Protein AF-A0A2M9A9H9-F1 (afdb_monomer_lite)

Sequence (81 aa):
MNTGTPESATIMGMECLGRKKAAEELGLSVSTLDVMIRKSRAGRMKVPLRFFQLRRSAPVWFPRPWLEKWVEDVADNGGAY

Secondary structure (DSSP, 8-state):
------SEEEETTEEEEEHHHHHHHTT--HHHHHHHHHHHHTT--SSPPP-B-SSTTSPPEEEHHHHHHHHHHHHHTTS--

pLDDT: mean 86.77, std 12.94, range [34.75, 95.25]

Organism: NCBI:txid1896222

Structure (mmCIF, N/CA/C/O backbone):
data_AF-A0A2M9A9H9-F1
#
_entry.id   AF-A0A2M9A9H9-F1
#
loop_
_atom_site.group_PDB
_atom_site.id
_atom_site.type_symbol
_atom_site.label_atom_id
_atom_site.label_alt_id
_atom_site.label_comp_id
_atom_site.label_asym_id
_atom_site.label_entity_id
_atom_site.label_seq_id
_atom_site.pdbx_PDB_ins_code
_atom_site.Cartn_x
_atom_site.Cartn_y
_atom_site.Cartn_z
_atom_site.occupancy
_atom_site.B_iso_or_equiv
_atom_site.auth_seq_id
_atom_site.auth_comp_id
_atom_site.auth_asym_id
_atom_site.auth_atom_id
_atom_site.pdbx_PDB_model_num
ATOM 1 N N . MET A 1 1 ? -4.490 9.670 25.010 1.00 34.75 1 MET A N 1
ATOM 2 C CA . MET A 1 1 ? -5.369 8.536 24.651 1.00 34.75 1 MET A CA 1
ATOM 3 C C . MET A 1 1 ? -4.940 8.048 23.275 1.00 34.75 1 MET A C 1
ATOM 5 O O . MET A 1 1 ? -5.083 8.800 22.322 1.00 34.75 1 MET A O 1
ATOM 9 N N . ASN A 1 2 ? -4.328 6.863 23.178 1.00 39.78 2 ASN A N 1
ATOM 10 C CA . ASN A 1 2 ? -3.927 6.278 21.895 1.00 39.78 2 ASN A CA 1
ATOM 11 C C . ASN A 1 2 ? -5.178 5.760 21.179 1.00 39.78 2 ASN A C 1
ATOM 13 O O . ASN A 1 2 ? -5.645 4.661 21.463 1.00 39.78 2 ASN A O 1
ATOM 17 N N . THR A 1 3 ? -5.726 6.531 20.243 1.00 45.06 3 THR A N 1
ATOM 18 C CA . THR A 1 3 ? -6.676 6.026 19.243 1.00 45.06 3 THR A CA 1
ATOM 19 C C . THR A 1 3 ? -5.894 5.252 18.181 1.00 45.06 3 THR A C 1
ATOM 21 O O . THR A 1 3 ? -5.779 5.662 17.026 1.00 45.06 3 THR A O 1
A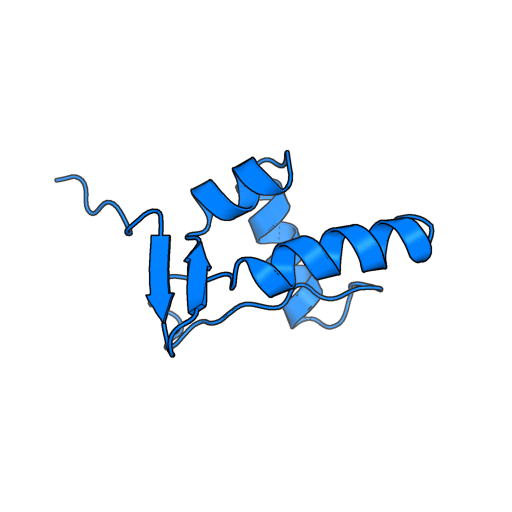TOM 24 N N . GLY A 1 4 ? -5.273 4.145 18.598 1.00 52.94 4 GLY A N 1
ATOM 25 C CA . GLY A 1 4 ? -4.561 3.247 17.700 1.00 52.94 4 GLY A CA 1
ATOM 26 C C . GLY A 1 4 ? -5.551 2.711 16.677 1.00 52.94 4 GLY A C 1
ATOM 27 O O . GLY A 1 4 ? -6.436 1.931 17.015 1.00 52.94 4 GLY A O 1
ATOM 28 N N . THR A 1 5 ? -5.445 3.173 15.432 1.00 62.34 5 THR A N 1
ATOM 29 C CA . THR A 1 5 ? -6.141 2.513 14.328 1.00 62.34 5 THR A CA 1
ATOM 30 C C . THR A 1 5 ? -5.673 1.057 14.322 1.00 62.34 5 THR A C 1
ATOM 32 O O . THR A 1 5 ? -4.458 0.853 14.395 1.00 62.34 5 THR A O 1
ATOM 35 N N . PRO A 1 6 ? -6.580 0.067 14.277 1.00 75.75 6 PRO A N 1
ATOM 36 C CA . PRO A 1 6 ? -6.174 -1.330 14.318 1.00 75.75 6 PRO A CA 1
ATOM 37 C C . PRO A 1 6 ? -5.149 -1.624 13.212 1.00 75.75 6 PRO A C 1
ATOM 39 O O . PRO A 1 6 ? -5.276 -1.128 12.091 1.00 75.75 6 PRO A O 1
ATOM 42 N N . GLU A 1 7 ? -4.096 -2.375 13.547 1.00 85.94 7 GLU A N 1
ATOM 43 C CA . GLU A 1 7 ? -2.998 -2.674 12.614 1.00 85.94 7 GLU A CA 1
ATOM 44 C C . GLU A 1 7 ? -3.432 -3.654 11.513 1.00 85.94 7 GLU A C 1
ATOM 46 O O . GLU A 1 7 ? -2.894 -3.609 10.406 1.00 85.94 7 GLU A O 1
ATOM 51 N N . SER A 1 8 ? -4.457 -4.466 11.779 1.00 89.31 8 SER A N 1
ATOM 52 C CA . SER A 1 8 ? -5.150 -5.306 10.806 1.00 89.31 8 SER A CA 1
ATOM 53 C C . SER A 1 8 ? -6.632 -5.470 11.169 1.00 89.31 8 SER A C 1
ATOM 55 O O . SER A 1 8 ? -7.056 -5.182 12.291 1.00 89.31 8 SER A O 1
ATOM 57 N N . ALA A 1 9 ? -7.438 -5.891 10.199 1.00 90.31 9 ALA A N 1
ATOM 58 C CA . ALA A 1 9 ? -8.847 -6.224 10.359 1.00 90.31 9 ALA A CA 1
ATOM 59 C C . ALA A 1 9 ? -9.266 -7.261 9.309 1.00 90.31 9 ALA A C 1
ATOM 61 O O . ALA A 1 9 ? -8.753 -7.255 8.193 1.00 90.31 9 ALA A O 1
ATOM 62 N N . THR A 1 10 ? -10.250 -8.100 9.624 1.00 91.12 10 THR A N 1
ATOM 63 C CA . THR A 1 10 ? -10.882 -8.973 8.624 1.00 91.12 10 THR A CA 1
ATOM 64 C C . THR A 1 10 ? -12.064 -8.243 7.996 1.00 91.12 10 THR A C 1
ATOM 66 O O . THR A 1 10 ? -13.044 -7.941 8.676 1.00 91.12 10 THR A O 1
ATOM 69 N N . ILE A 1 11 ? -11.990 -7.957 6.696 1.00 86.12 11 ILE A N 1
ATOM 70 C CA . ILE A 1 11 ? -13.034 -7.246 5.943 1.00 86.12 11 ILE A CA 1
ATOM 71 C C . ILE A 1 11 ? -13.457 -8.133 4.775 1.00 86.12 11 ILE A C 1
ATOM 73 O O . ILE A 1 11 ? -12.621 -8.546 3.978 1.00 86.12 11 ILE A O 1
ATOM 77 N N . MET A 1 12 ? -14.754 -8.448 4.679 1.00 85.19 12 MET A N 1
ATOM 78 C CA . MET A 1 12 ? -15.306 -9.334 3.636 1.00 85.19 12 MET A CA 1
ATOM 79 C C . MET A 1 12 ? -14.575 -10.690 3.535 1.00 85.19 12 MET A C 1
ATOM 81 O O . MET A 1 12 ? -14.365 -11.210 2.444 1.00 85.19 12 MET A O 1
ATOM 85 N N . GLY A 1 13 ? -14.153 -11.248 4.675 1.00 89.50 13 GLY A N 1
ATOM 86 C CA . GLY A 1 13 ? -13.429 -12.524 4.731 1.00 89.50 13 G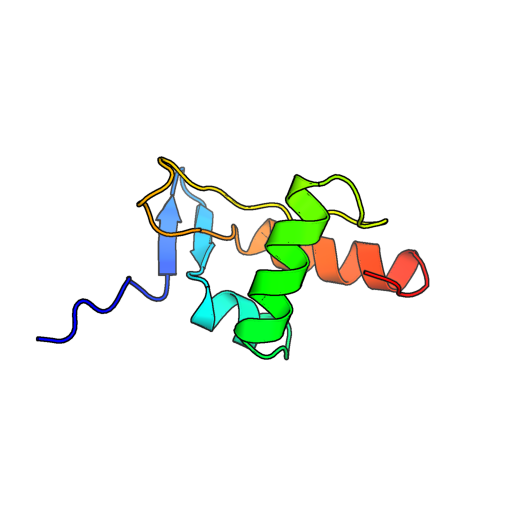LY A CA 1
ATOM 87 C C . GLY A 1 13 ? -11.944 -12.452 4.356 1.00 89.50 13 GLY A C 1
ATOM 88 O O . GLY A 1 13 ? -11.283 -13.483 4.353 1.00 89.50 13 GLY A O 1
ATOM 89 N N . MET A 1 14 ? -11.403 -11.264 4.070 1.00 90.81 14 MET A N 1
ATOM 90 C CA . MET A 1 14 ? -9.988 -11.065 3.744 1.00 90.81 14 MET A CA 1
ATOM 91 C C . MET A 1 14 ? -9.253 -10.351 4.876 1.00 90.81 14 MET A C 1
ATOM 93 O O . MET A 1 14 ? -9.767 -9.383 5.445 1.00 90.81 14 MET A O 1
ATOM 97 N N . GLU A 1 15 ? -8.021 -10.784 5.153 1.00 93.69 15 GLU A N 1
ATOM 98 C CA . GLU A 1 15 ? -7.108 -10.034 6.015 1.00 93.69 15 GLU A CA 1
ATOM 99 C C . GLU A 1 15 ? -6.748 -8.709 5.335 1.00 93.69 15 GLU A C 1
ATOM 101 O O . GLU A 1 15 ? -6.226 -8.668 4.217 1.00 93.69 15 GLU A O 1
ATOM 106 N N . CYS A 1 16 ? -7.058 -7.612 6.015 1.00 94.31 16 CYS A N 1
ATOM 107 C CA . CYS A 1 16 ? -6.752 -6.263 5.585 1.00 94.31 16 CYS A CA 1
ATOM 108 C C . CYS A 1 16 ? -5.801 -5.610 6.580 1.00 94.31 16 CYS A C 1
ATOM 110 O O . CYS A 1 16 ? -6.021 -5.639 7.787 1.00 94.31 16 CYS A O 1
ATOM 112 N N . LEU A 1 17 ? -4.764 -4.970 6.063 1.00 94.62 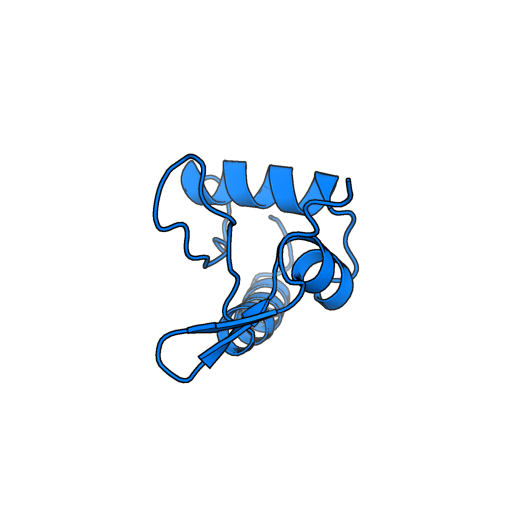17 LEU A N 1
ATOM 113 C CA . LEU A 1 17 ? -3.731 -4.312 6.839 1.00 94.62 17 LEU A CA 1
ATOM 114 C C . LEU A 1 17 ? -4.008 -2.816 6.927 1.00 94.62 17 LEU A C 1
ATOM 116 O O . LEU A 1 17 ? -4.433 -2.181 5.958 1.00 94.62 17 LEU A O 1
ATOM 120 N N . GLY A 1 18 ? -3.762 -2.242 8.097 1.00 93.56 18 GLY A N 1
ATOM 121 C CA . GLY A 1 18 ? -3.721 -0.800 8.277 1.00 93.56 18 GLY A CA 1
ATOM 122 C C . GLY A 1 18 ? -2.466 -0.203 7.634 1.00 93.56 18 GLY A C 1
ATOM 123 O O . GLY A 1 18 ? -1.510 -0.905 7.308 1.00 93.56 18 GLY A O 1
ATOM 124 N N . ARG A 1 19 ? -2.439 1.126 7.489 1.00 93.06 19 ARG A N 1
ATOM 125 C CA . ARG A 1 19 ? -1.338 1.862 6.832 1.00 93.06 19 ARG A CA 1
ATOM 126 C C . ARG A 1 19 ? 0.062 1.484 7.323 1.00 93.06 19 ARG A C 1
ATOM 128 O O . ARG A 1 19 ? 0.943 1.260 6.506 1.00 93.06 19 ARG A O 1
ATOM 135 N N . LYS A 1 20 ? 0.268 1.422 8.642 1.00 93.12 20 LYS A N 1
ATOM 136 C CA . LYS A 1 20 ? 1.581 1.109 9.223 1.00 93.12 20 LYS A CA 1
ATOM 137 C C . LYS A 1 20 ? 2.033 -0.304 8.847 1.00 93.12 20 LYS A C 1
ATOM 139 O O . LYS A 1 20 ? 3.129 -0.463 8.326 1.00 93.12 20 LYS A O 1
ATOM 144 N N . LYS A 1 21 ? 1.159 -1.299 9.026 1.00 95.00 21 LYS A N 1
ATOM 145 C CA . LYS A 1 21 ? 1.472 -2.698 8.721 1.00 95.00 21 LYS A CA 1
ATOM 146 C C . LYS A 1 21 ? 1.676 -2.937 7.224 1.00 95.00 21 LYS A C 1
ATOM 148 O O . LYS A 1 21 ? 2.616 -3.616 6.845 1.00 95.00 21 LYS A O 1
ATOM 153 N N . ALA A 1 22 ? 0.866 -2.306 6.374 1.00 95.06 22 ALA A N 1
ATOM 154 C CA . ALA A 1 22 ? 1.058 -2.352 4.926 1.00 95.06 22 ALA A CA 1
ATOM 155 C C . ALA A 1 22 ? 2.408 -1.748 4.494 1.00 95.06 22 ALA A C 1
ATOM 157 O O . ALA A 1 22 ? 3.063 -2.288 3.612 1.00 95.06 22 ALA A O 1
ATOM 158 N N . ALA A 1 23 ? 2.841 -0.646 5.117 1.00 94.38 23 ALA A N 1
ATOM 159 C CA . ALA A 1 23 ? 4.147 -0.058 4.831 1.00 94.38 23 ALA A CA 1
ATOM 160 C C . ALA A 1 23 ? 5.294 -0.995 5.250 1.00 94.38 23 ALA A C 1
ATOM 162 O O . ALA A 1 23 ? 6.235 -1.168 4.482 1.00 94.38 23 ALA A O 1
ATOM 163 N N . GLU A 1 24 ? 5.182 -1.637 6.420 1.00 94.06 24 GLU A N 1
ATOM 164 C CA . GLU A 1 24 ? 6.144 -2.643 6.894 1.00 94.06 24 GLU A CA 1
ATOM 165 C C . GLU A 1 24 ? 6.259 -3.837 5.936 1.00 94.06 24 GLU A C 1
ATOM 167 O O . GLU A 1 24 ? 7.372 -4.199 5.568 1.00 94.06 24 GLU A O 1
ATOM 172 N N . GLU A 1 25 ? 5.135 -4.412 5.493 1.00 92.75 25 GLU A N 1
ATOM 173 C CA . GLU A 1 25 ? 5.120 -5.548 4.550 1.00 92.75 25 GLU A CA 1
ATOM 174 C C . GLU A 1 25 ? 5.772 -5.195 3.206 1.00 92.75 25 GLU A C 1
ATOM 176 O O . GLU A 1 25 ? 6.433 -6.027 2.593 1.00 92.75 25 GLU A O 1
ATOM 181 N N . LEU A 1 26 ? 5.635 -3.943 2.758 1.00 91.00 26 LEU A N 1
ATOM 182 C CA . LEU A 1 26 ? 6.272 -3.460 1.531 1.00 91.00 26 LEU A CA 1
ATOM 183 C C . LEU A 1 26 ? 7.733 -3.017 1.732 1.00 91.00 26 LEU A C 1
ATOM 185 O O . LEU A 1 26 ? 8.384 -2.625 0.765 1.00 91.00 26 LEU A O 1
ATOM 189 N N . GLY A 1 27 ? 8.250 -3.015 2.966 1.00 92.81 27 GLY A N 1
ATOM 190 C CA . GLY A 1 27 ? 9.580 -2.484 3.276 1.00 92.81 27 GLY A CA 1
ATOM 191 C C . GLY A 1 27 ? 9.707 -0.971 3.048 1.00 92.81 27 GLY A C 1
ATOM 192 O O . GLY A 1 27 ? 10.779 -0.478 2.700 1.00 92.81 27 GLY A O 1
ATOM 193 N N . LEU A 1 28 ? 8.615 -0.217 3.210 1.00 92.69 28 LEU A N 1
ATOM 194 C CA . LEU A 1 28 ? 8.534 1.221 2.944 1.00 92.69 28 LEU A CA 1
ATOM 195 C C . LEU A 1 28 ? 8.287 2.031 4.221 1.00 92.69 28 LEU A C 1
ATOM 197 O O . LEU A 1 28 ? 7.733 1.554 5.209 1.00 92.69 28 LEU A O 1
ATOM 201 N N . SER A 1 29 ? 8.613 3.325 4.172 1.00 95.25 29 SER A N 1
ATOM 202 C CA . SER A 1 29 ? 8.123 4.263 5.184 1.00 95.25 29 SER A CA 1
ATOM 203 C C . SER A 1 29 ? 6.624 4.534 4.996 1.00 95.25 29 SER A C 1
ATOM 205 O O . SER A 1 29 ? 6.119 4.550 3.869 1.00 95.25 29 SER A O 1
ATOM 207 N N . VAL A 1 30 ? 5.910 4.839 6.085 1.00 93.88 30 VAL A N 1
ATOM 208 C CA . VAL A 1 30 ? 4.488 5.234 6.018 1.00 93.88 30 VAL A CA 1
ATOM 209 C C . VAL A 1 30 ? 4.291 6.467 5.128 1.00 93.88 30 VAL A C 1
ATOM 211 O O . VAL A 1 30 ? 3.344 6.516 4.346 1.00 93.88 30 VAL A O 1
ATOM 214 N N . SER A 1 31 ? 5.214 7.433 5.176 1.00 94.88 31 SER A N 1
ATOM 215 C CA . SER A 1 31 ? 5.181 8.626 4.321 1.00 94.88 31 SER A CA 1
ATOM 216 C C . SER A 1 31 ? 5.292 8.280 2.833 1.00 94.88 31 SER A C 1
ATOM 218 O O . SER A 1 31 ? 4.587 8.862 2.009 1.00 94.88 31 SER A O 1
ATOM 220 N N . THR A 1 32 ? 6.143 7.310 2.480 1.00 94.56 32 THR A N 1
ATOM 221 C CA . THR A 1 32 ? 6.270 6.806 1.104 1.00 94.56 32 THR A CA 1
ATOM 222 C C . THR A 1 32 ? 4.968 6.151 0.652 1.00 94.56 32 THR A C 1
ATOM 224 O O . THR A 1 32 ? 4.465 6.473 -0.427 1.00 94.56 32 THR A O 1
ATOM 227 N N . LEU A 1 33 ? 4.378 5.301 1.498 1.00 94.75 33 LEU A N 1
ATOM 228 C CA . LEU A 1 33 ? 3.089 4.675 1.213 1.00 94.75 33 LEU A CA 1
ATOM 229 C C . LEU A 1 33 ? 1.987 5.728 1.002 1.00 94.75 33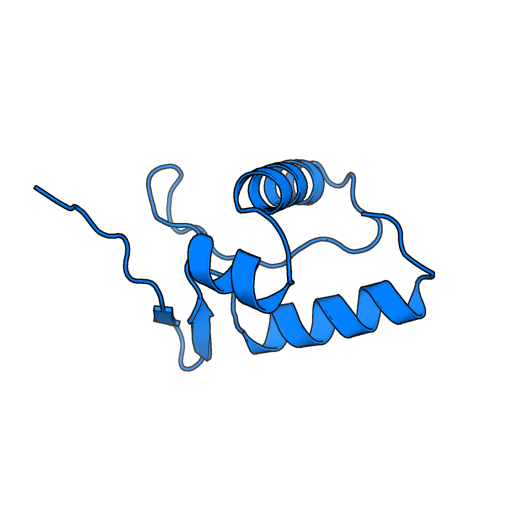 LEU A C 1
ATOM 231 O O . LEU A 1 33 ? 1.229 5.633 0.040 1.00 94.75 33 LEU A O 1
ATOM 235 N N . ASP A 1 34 ? 1.927 6.776 1.826 1.00 93.56 34 ASP A N 1
ATOM 236 C CA . ASP A 1 34 ? 0.949 7.861 1.671 1.00 93.56 34 ASP A CA 1
ATOM 237 C C . ASP A 1 34 ? 1.104 8.609 0.333 1.00 93.56 34 ASP A C 1
ATOM 239 O O . ASP A 1 34 ? 0.103 8.962 -0.305 1.00 93.56 34 ASP A O 1
ATOM 243 N N . VAL A 1 35 ? 2.337 8.826 -0.138 1.00 94.25 35 VAL A N 1
ATOM 244 C CA . VAL A 1 35 ? 2.596 9.389 -1.476 1.00 94.25 35 VAL A CA 1
ATOM 245 C C . VAL A 1 35 ? 2.085 8.447 -2.567 1.00 94.25 35 VAL A C 1
ATOM 247 O O . VAL A 1 35 ? 1.414 8.903 -3.497 1.00 94.25 35 VAL A O 1
ATOM 250 N N . MET A 1 36 ? 2.335 7.144 -2.443 1.00 93.69 36 MET A N 1
ATOM 251 C CA . MET A 1 36 ? 1.857 6.147 -3.406 1.00 93.69 36 MET A CA 1
ATOM 252 C C . MET A 1 36 ? 0.328 6.066 -3.434 1.00 93.69 36 MET A C 1
ATOM 254 O O . MET A 1 36 ? -0.256 6.060 -4.513 1.00 93.69 36 MET A O 1
ATOM 258 N N . ILE A 1 37 ? -0.355 6.113 -2.286 1.00 93.25 37 ILE A N 1
ATOM 259 C CA . ILE A 1 37 ? -1.827 6.182 -2.235 1.00 93.25 37 ILE A CA 1
ATOM 260 C C . ILE A 1 37 ? -2.329 7.389 -3.038 1.00 93.25 37 ILE A C 1
ATOM 262 O O . ILE A 1 37 ? -3.255 7.258 -3.840 1.00 93.25 37 ILE A O 1
ATOM 266 N N . ARG A 1 38 ? -1.719 8.570 -2.852 1.00 92.62 38 ARG A N 1
ATOM 267 C CA . ARG A 1 38 ? -2.103 9.792 -3.582 1.00 92.62 38 ARG A CA 1
ATOM 268 C C . ARG A 1 38 ? -1.882 9.645 -5.087 1.00 92.62 38 ARG A C 1
ATOM 270 O O . ARG A 1 38 ? -2.775 9.997 -5.855 1.00 92.62 38 ARG A O 1
ATOM 277 N N . LYS A 1 39 ? -0.733 9.109 -5.508 1.00 93.25 39 LYS A N 1
ATOM 278 C CA . LYS A 1 39 ? -0.435 8.865 -6.928 1.00 93.25 39 LYS A CA 1
ATOM 279 C C . LYS A 1 39 ? -1.377 7.824 -7.544 1.00 93.25 39 LYS A C 1
ATOM 281 O O . LYS A 1 39 ? -1.877 8.062 -8.639 1.00 93.25 39 LYS A O 1
ATOM 286 N N . SER A 1 40 ? -1.663 6.731 -6.833 1.00 92.75 40 SER A N 1
ATOM 287 C CA . SER A 1 40 ? -2.605 5.682 -7.250 1.00 92.75 40 SER A CA 1
ATOM 288 C C . SER A 1 40 ? -4.003 6.265 -7.487 1.00 92.75 40 SER A C 1
ATOM 290 O O . SER A 1 40 ? -4.565 6.102 -8.567 1.00 92.75 40 SER A O 1
ATOM 292 N N . ARG A 1 41 ? -4.524 7.069 -6.542 1.00 91.12 41 ARG A N 1
ATOM 293 C CA . ARG A 1 41 ? -5.820 7.769 -6.694 1.00 91.12 41 ARG A CA 1
ATOM 294 C C . ARG A 1 41 ? -5.858 8.721 -7.880 1.00 91.12 41 ARG A C 1
ATOM 296 O O . ARG A 1 41 ? -6.908 8.894 -8.485 1.00 91.12 41 ARG A O 1
ATOM 303 N N . ALA A 1 42 ? -4.734 9.365 -8.173 1.00 92.38 42 ALA A N 1
ATOM 304 C CA . ALA A 1 42 ? -4.605 10.284 -9.293 1.00 92.38 42 ALA A CA 1
ATOM 305 C C . ALA A 1 42 ? -4.358 9.575 -10.640 1.00 92.38 42 ALA A C 1
ATOM 307 O O . ALA A 1 42 ? -4.187 10.267 -11.640 1.00 92.38 42 ALA A O 1
ATOM 308 N N . GLY A 1 43 ? -4.282 8.237 -10.675 1.00 92.00 43 GLY A N 1
ATOM 309 C CA . GLY A 1 43 ? -3.968 7.478 -11.890 1.00 92.00 43 GLY A CA 1
ATOM 310 C C . GLY A 1 43 ? -2.537 7.691 -12.397 1.00 92.00 43 GLY A C 1
ATOM 311 O O . GLY A 1 43 ? -2.284 7.562 -13.588 1.00 92.00 43 GLY A O 1
ATOM 312 N N . ARG A 1 44 ? -1.598 8.062 -11.513 1.00 90.94 44 ARG A N 1
ATOM 313 C CA . ARG A 1 44 ? -0.205 8.415 -11.859 1.00 90.94 44 ARG A CA 1
ATOM 314 C C . ARG A 1 44 ? 0.813 7.304 -11.582 1.00 90.94 44 ARG A C 1
ATOM 316 O O . ARG A 1 44 ? 2.009 7.566 -11.616 1.00 90.94 44 ARG A O 1
ATOM 323 N N . MET A 1 45 ? 0.352 6.097 -11.265 1.00 90.19 45 MET A N 1
ATOM 324 C CA . MET A 1 45 ? 1.201 4.921 -11.059 1.00 90.19 45 MET A CA 1
ATOM 325 C C . MET A 1 45 ? 0.990 3.939 -12.201 1.00 90.19 45 MET A C 1
ATOM 327 O O . MET A 1 45 ? -0.155 3.668 -12.557 1.00 90.19 45 MET A O 1
ATOM 331 N N . LYS A 1 46 ? 2.082 3.365 -12.719 1.00 87.69 46 LYS A N 1
ATOM 332 C CA . LYS A 1 46 ? 2.018 2.288 -13.720 1.00 87.69 46 LYS A CA 1
ATOM 333 C C . LYS A 1 46 ? 1.280 1.064 -13.169 1.00 87.69 46 LYS A C 1
ATOM 335 O O . LYS A 1 46 ? 0.445 0.493 -13.858 1.00 87.69 46 LYS A O 1
ATOM 340 N N . VAL A 1 47 ? 1.553 0.717 -11.909 1.00 90.31 47 VAL A N 1
ATOM 341 C CA . VAL A 1 47 ? 0.856 -0.340 -11.164 1.00 90.31 47 VAL A CA 1
ATOM 342 C C . VAL A 1 47 ? 0.166 0.300 -9.949 1.00 90.31 47 VAL A C 1
ATOM 344 O O . VAL A 1 47 ? 0.828 0.580 -8.947 1.00 90.31 47 VAL A O 1
ATOM 347 N N . PRO A 1 48 ? -1.140 0.615 -10.015 1.00 91.44 48 PRO A N 1
ATOM 348 C CA . PRO A 1 48 ? -1.849 1.275 -8.918 1.00 91.44 48 PRO A CA 1
ATOM 349 C C . PRO A 1 48 ? -1.993 0.384 -7.677 1.00 91.44 48 PRO A C 1
ATOM 351 O O . PRO A 1 48 ? -2.354 -0.788 -7.777 1.00 91.44 48 PRO A O 1
ATOM 354 N N . LEU A 1 49 ? -1.794 0.963 -6.488 1.00 93.06 49 LEU A N 1
ATOM 355 C CA . LEU A 1 49 ? -2.121 0.298 -5.222 1.00 93.06 49 LEU A CA 1
ATOM 356 C C . LEU A 1 49 ? -3.634 0.125 -5.080 1.00 93.06 49 LEU A C 1
ATOM 358 O O . LEU A 1 49 ? -4.382 1.098 -5.230 1.00 93.06 49 LEU A O 1
ATOM 362 N N . ARG A 1 50 ? -4.066 -1.079 -4.695 1.00 92.06 50 ARG A N 1
ATOM 363 C CA . ARG A 1 50 ? -5.459 -1.369 -4.338 1.00 92.06 50 ARG A CA 1
ATOM 364 C C . ARG A 1 50 ? -5.657 -1.247 -2.829 1.00 92.06 50 ARG A C 1
ATOM 366 O O . ARG A 1 50 ? -4.947 -1.876 -2.052 1.00 92.06 50 ARG A O 1
ATOM 373 N N . PHE A 1 51 ? -6.636 -0.448 -2.416 1.00 92.06 51 PHE A N 1
ATOM 374 C CA . PHE A 1 51 ? -6.979 -0.239 -1.009 1.00 92.06 51 PHE A CA 1
ATOM 375 C C . PHE A 1 51 ? -8.454 0.144 -0.859 1.00 92.06 51 PHE A C 1
ATOM 377 O O . PHE A 1 51 ? -9.088 0.642 -1.790 1.00 92.06 51 PHE A O 1
ATOM 384 N N . PHE A 1 52 ? -8.980 -0.034 0.347 1.00 88.06 52 PHE A N 1
ATOM 385 C CA . PHE A 1 52 ? -10.330 0.336 0.738 1.00 88.06 52 PHE A CA 1
ATOM 386 C C . PHE A 1 52 ? -10.312 1.541 1.672 1.00 88.06 52 PHE A C 1
ATOM 388 O O . PHE A 1 52 ? -9.508 1.629 2.598 1.00 88.06 52 PHE A O 1
ATOM 395 N N . GLN A 1 53 ? -11.237 2.471 1.453 1.00 89.44 53 GLN A N 1
ATOM 396 C CA . GLN A 1 53 ? -11.515 3.552 2.389 1.00 89.44 53 GLN A CA 1
ATOM 397 C C . GLN A 1 53 ? -13.021 3.832 2.375 1.00 89.44 53 GLN A C 1
ATOM 399 O O . GLN A 1 53 ? -13.536 4.396 1.416 1.00 89.44 53 GLN A O 1
ATOM 404 N N . LEU A 1 54 ? -13.724 3.441 3.443 1.00 81.75 54 LEU A N 1
ATOM 405 C CA . LEU A 1 54 ? -15.189 3.549 3.534 1.00 81.75 54 LEU A CA 1
ATOM 406 C C . LEU A 1 54 ? -15.695 4.997 3.428 1.00 81.75 54 LEU A C 1
ATOM 408 O O . LEU A 1 54 ? -16.711 5.265 2.796 1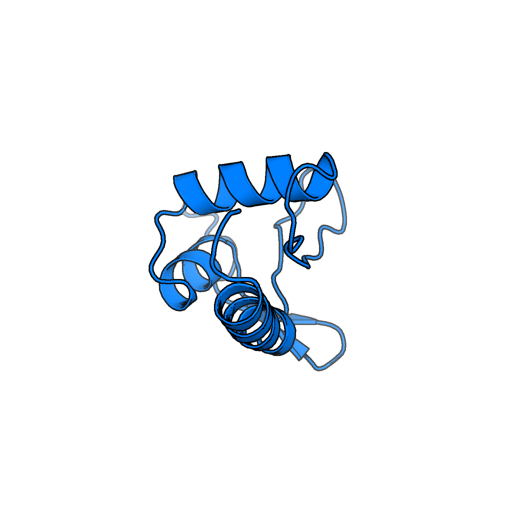.00 81.75 54 LEU A O 1
ATOM 412 N N . ARG A 1 55 ? -15.003 5.938 4.078 1.00 85.38 55 ARG A N 1
ATOM 413 C CA . ARG A 1 55 ? -15.302 7.381 4.077 1.00 85.38 55 ARG A CA 1
ATOM 414 C C . ARG A 1 55 ? -13.993 8.159 4.160 1.00 85.38 55 ARG A C 1
ATOM 416 O O . ARG A 1 55 ? -13.007 7.624 4.651 1.00 85.38 55 ARG A O 1
ATOM 423 N N . ARG A 1 56 ? -13.971 9.436 3.761 1.00 80.31 56 ARG A N 1
ATOM 424 C CA . ARG A 1 56 ? -12.736 10.257 3.770 1.00 80.31 56 ARG A CA 1
ATOM 425 C C . ARG A 1 56 ? -11.999 10.288 5.118 1.00 80.31 56 ARG A C 1
ATOM 427 O O . ARG A 1 56 ? -10.776 10.347 5.118 1.00 80.31 56 ARG A O 1
ATOM 434 N N . SER A 1 57 ? -12.726 10.245 6.235 1.00 84.19 57 SER A N 1
ATOM 435 C CA . SER A 1 57 ? -12.168 10.218 7.595 1.00 84.19 57 SER A CA 1
ATOM 436 C C . SER A 1 57 ? -11.902 8.809 8.133 1.00 84.19 57 SER A C 1
ATOM 438 O O . SER A 1 57 ? -11.319 8.667 9.205 1.00 84.19 57 SER A O 1
ATOM 440 N N . ALA A 1 58 ? -12.330 7.766 7.418 1.00 86.12 58 ALA A N 1
ATOM 441 C CA . ALA A 1 58 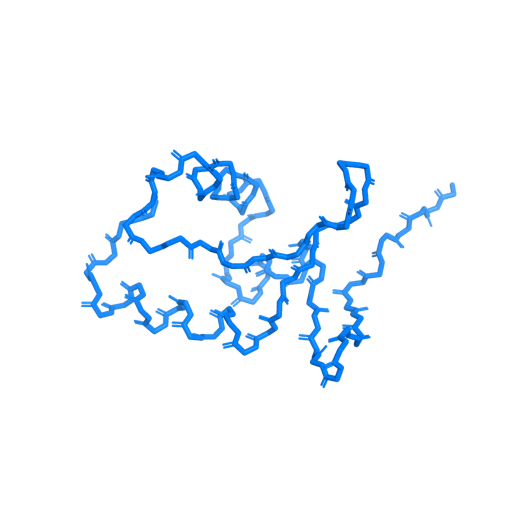? -12.118 6.389 7.831 1.00 86.12 58 ALA A CA 1
ATOM 442 C C . ALA A 1 58 ? -10.669 5.950 7.554 1.00 86.12 58 ALA A C 1
ATOM 444 O O . ALA A 1 58 ? -10.037 6.457 6.614 1.00 86.12 58 ALA A O 1
ATOM 445 N N . PRO A 1 59 ? -10.158 4.973 8.323 1.00 87.19 59 PRO A N 1
ATOM 446 C CA . PRO A 1 59 ? -8.901 4.309 8.020 1.00 87.19 59 PRO A CA 1
ATOM 447 C C . PRO A 1 59 ? -8.853 3.768 6.589 1.00 87.19 59 PRO A C 1
ATOM 449 O O . PRO A 1 59 ? -9.867 3.345 6.029 1.00 87.19 59 PRO A O 1
ATOM 452 N N . VAL A 1 60 ? -7.650 3.784 6.019 1.00 91.62 60 VAL A N 1
ATOM 453 C CA . VAL A 1 60 ? -7.348 3.098 4.762 1.00 91.62 60 VAL A CA 1
ATOM 454 C C . VAL A 1 60 ? -6.899 1.683 5.098 1.00 91.62 60 VAL A C 1
ATOM 456 O O . VAL A 1 60 ? -6.031 1.505 5.955 1.00 91.62 60 VAL A O 1
ATOM 459 N N . TRP A 1 61 ? -7.488 0.717 4.406 1.00 94.62 61 TRP A N 1
ATOM 460 C CA . TRP A 1 61 ? -7.260 -0.710 4.576 1.00 94.62 61 TRP A CA 1
ATOM 461 C C . TRP A 1 61 ? -6.700 -1.318 3.296 1.00 94.62 61 TRP A C 1
ATOM 463 O O . TRP A 1 61 ? -7.179 -1.014 2.205 1.00 94.62 61 TRP A O 1
ATOM 473 N N . PHE A 1 62 ? -5.719 -2.201 3.425 1.00 95.00 62 PHE A N 1
ATOM 474 C CA . PHE A 1 62 ? -5.060 -2.860 2.303 1.00 95.00 62 PHE A CA 1
ATOM 475 C C . PHE A 1 62 ? -5.273 -4.367 2.391 1.00 95.00 62 PHE A C 1
ATOM 477 O O . PHE A 1 62 ? -4.728 -4.984 3.303 1.00 95.00 62 PHE A O 1
ATOM 484 N N . PRO A 1 63 ? -6.044 -4.985 1.486 1.00 95.06 63 PRO A N 1
ATOM 485 C CA . PRO A 1 63 ? -6.170 -6.437 1.459 1.00 95.06 63 PRO A CA 1
ATOM 486 C C . PRO A 1 63 ? -4.803 -7.061 1.225 1.00 95.06 63 PRO A C 1
ATOM 488 O O . PRO A 1 63 ? -4.157 -6.772 0.216 1.00 95.06 63 PRO A O 1
ATOM 491 N N . ARG A 1 64 ? -4.367 -7.914 2.147 1.00 93.94 64 ARG A N 1
ATOM 492 C CA . ARG A 1 64 ? -3.045 -8.534 2.089 1.00 93.94 64 ARG A CA 1
ATOM 493 C C . ARG A 1 64 ? -2.786 -9.279 0.768 1.00 93.94 64 ARG A C 1
ATOM 495 O O . ARG A 1 64 ? -1.772 -8.969 0.147 1.00 93.94 64 ARG A O 1
ATOM 502 N N . PRO A 1 65 ? -3.716 -10.104 0.236 1.00 93.38 65 PRO A N 1
ATOM 503 C CA . PRO A 1 65 ? -3.490 -10.786 -1.044 1.00 93.38 65 PRO A CA 1
ATOM 504 C C . PRO A 1 65 ? -3.276 -9.825 -2.223 1.00 93.38 65 PRO A C 1
ATOM 506 O O . PRO A 1 65 ? -2.648 -10.169 -3.220 1.00 93.38 65 PRO A O 1
ATOM 509 N N . TRP A 1 66 ? -3.818 -8.605 -2.146 1.00 93.88 66 TRP A N 1
ATOM 510 C CA . TRP A 1 66 ? -3.624 -7.599 -3.191 1.00 93.88 66 TRP A CA 1
ATOM 511 C C . TRP A 1 66 ? -2.301 -6.855 -3.053 1.00 93.88 66 TRP A C 1
ATOM 513 O O . TRP A 1 66 ? -1.767 -6.426 -4.070 1.00 93.88 66 TRP A O 1
ATOM 523 N N . LEU A 1 67 ? -1.784 -6.690 -1.833 1.00 93.00 67 LEU A N 1
ATOM 524 C CA . LEU A 1 67 ? -0.438 -6.159 -1.617 1.00 93.00 67 LEU A CA 1
ATOM 525 C C . LEU A 1 67 ? 0.616 -7.126 -2.153 1.00 93.00 67 LEU A C 1
ATOM 527 O O . LEU A 1 67 ? 1.495 -6.695 -2.889 1.00 93.00 67 LEU A O 1
ATOM 531 N N . GLU A 1 68 ? 0.483 -8.416 -1.844 1.00 91.44 68 GLU A N 1
ATOM 532 C CA . GLU A 1 68 ? 1.386 -9.470 -2.327 1.00 91.44 68 GLU A CA 1
ATOM 533 C C . GLU A 1 68 ? 1.416 -9.500 -3.860 1.00 91.44 68 GLU A C 1
ATOM 535 O O . GLU A 1 68 ? 2.473 -9.328 -4.464 1.00 91.44 68 GLU A O 1
ATOM 540 N N . LYS A 1 69 ? 0.238 -9.555 -4.497 1.00 92.25 69 LYS A N 1
ATOM 541 C CA . LYS A 1 69 ? 0.123 -9.478 -5.960 1.00 92.25 69 LYS A CA 1
ATOM 542 C C . LYS A 1 69 ? 0.717 -8.189 -6.537 1.00 92.25 69 LYS A C 1
ATOM 544 O O . LYS A 1 69 ? 1.321 -8.204 -7.601 1.00 92.25 69 LYS A O 1
ATOM 549 N N . TRP A 1 70 ? 0.532 -7.056 -5.861 1.00 93.19 70 TRP A N 1
ATOM 550 C CA . TRP A 1 70 ? 1.076 -5.784 -6.332 1.00 93.19 70 TRP A CA 1
ATOM 551 C C . TRP A 1 70 ? 2.611 -5.795 -6.356 1.00 93.19 70 TRP A C 1
ATOM 553 O O . TRP A 1 70 ? 3.198 -5.234 -7.278 1.00 93.19 70 TRP A O 1
ATOM 563 N N . VAL A 1 71 ? 3.261 -6.444 -5.383 1.00 90.94 71 VAL A N 1
ATOM 564 C CA . VAL A 1 71 ? 4.725 -6.603 -5.366 1.00 90.94 71 VAL A CA 1
ATOM 565 C C . VAL A 1 71 ? 5.196 -7.410 -6.578 1.00 90.94 71 VAL A C 1
ATOM 567 O O . VAL A 1 71 ? 6.144 -6.992 -7.243 1.00 90.94 71 VAL A O 1
ATOM 570 N N . GLU A 1 72 ? 4.504 -8.504 -6.904 1.00 91.00 72 GLU A N 1
ATOM 571 C CA . GLU A 1 72 ? 4.764 -9.306 -8.111 1.00 91.00 72 GLU A CA 1
ATOM 572 C C . GLU A 1 72 ? 4.595 -8.461 -9.384 1.00 91.00 72 GLU A C 1
ATOM 574 O O . GLU A 1 72 ? 5.523 -8.341 -10.185 1.00 91.00 72 GLU A O 1
ATOM 579 N N . ASP A 1 73 ? 3.454 -7.775 -9.520 1.00 89.69 73 ASP A N 1
ATOM 580 C CA . ASP A 1 73 ? 3.144 -6.940 -10.685 1.00 89.69 73 ASP A CA 1
ATOM 581 C C . ASP A 1 73 ? 4.197 -5.824 -10.882 1.00 89.69 73 ASP A C 1
ATOM 583 O O . ASP A 1 73 ? 4.535 -5.469 -12.015 1.00 89.69 73 ASP A O 1
ATOM 587 N N . VAL A 1 74 ? 4.734 -5.245 -9.799 1.00 88.69 74 VAL A N 1
ATOM 588 C CA . VAL A 1 74 ? 5.795 -4.222 -9.855 1.00 88.69 74 VAL A CA 1
ATOM 589 C C . VAL A 1 74 ? 7.131 -4.802 -10.310 1.00 88.69 74 VAL A C 1
ATOM 591 O O . VAL A 1 74 ? 7.821 -4.148 -11.104 1.00 88.69 74 VAL A O 1
ATOM 594 N N . ALA A 1 75 ? 7.488 -5.995 -9.829 1.00 86.88 75 ALA A N 1
ATOM 595 C CA . ALA A 1 75 ? 8.708 -6.689 -10.228 1.00 86.88 75 ALA A CA 1
ATOM 596 C C . ALA A 1 75 ? 8.687 -7.013 -11.732 1.00 86.88 75 ALA A C 1
ATOM 598 O O . ALA A 1 75 ? 9.634 -6.673 -12.444 1.00 86.88 75 ALA A O 1
ATOM 599 N N . ASP A 1 76 ? 7.565 -7.531 -12.236 1.00 86.19 76 ASP A N 1
ATOM 600 C CA . ASP A 1 76 ? 7.385 -7.885 -13.651 1.00 86.19 76 ASP A CA 1
ATOM 601 C C . ASP A 1 76 ? 7.384 -6.661 -14.581 1.00 86.19 76 ASP A C 1
ATOM 603 O O . ASP A 1 76 ? 7.767 -6.734 -15.749 1.00 86.19 76 ASP A O 1
ATOM 607 N N . ASN A 1 77 ? 6.974 -5.497 -14.071 1.00 80.81 77 ASN A N 1
ATOM 608 C CA . ASN A 1 77 ? 6.875 -4.266 -14.853 1.00 80.81 77 ASN A CA 1
ATOM 609 C C . ASN A 1 77 ? 8.144 -3.399 -14.839 1.00 80.81 77 ASN A C 1
ATOM 611 O O . ASN A 1 77 ? 8.094 -2.270 -15.351 1.00 80.81 77 ASN A O 1
ATOM 615 N N . GLY A 1 78 ? 9.252 -3.910 -14.291 1.00 68.31 78 GLY A N 1
ATOM 616 C CA . GLY A 1 78 ? 10.562 -3.254 -14.297 1.00 68.31 78 GLY A CA 1
ATOM 617 C C . GLY A 1 78 ? 10.695 -2.081 -13.325 1.00 68.31 78 GLY A C 1
ATOM 618 O O . GLY A 1 78 ? 11.580 -1.256 -13.519 1.00 68.31 78 GLY A O 1
ATOM 619 N N . GLY A 1 79 ? 9.821 -1.994 -12.314 1.00 68.69 79 GLY A N 1
ATOM 620 C CA . GLY A 1 79 ? 9.890 -1.009 -11.232 1.00 68.69 79 GLY A CA 1
ATOM 621 C C . GLY A 1 79 ? 9.808 0.467 -11.657 1.00 68.69 79 GLY A C 1
ATOM 622 O O . GLY A 1 79 ? 10.795 1.065 -12.061 1.00 68.69 79 GLY A O 1
ATOM 623 N N . ALA A 1 80 ? 8.646 1.097 -11.460 1.00 53.97 80 ALA A N 1
ATOM 624 C CA . ALA A 1 80 ? 8.511 2.545 -11.237 1.00 53.97 80 ALA A CA 1
ATOM 625 C C . ALA A 1 80 ? 7.079 2.861 -10.765 1.00 53.97 80 ALA A C 1
ATOM 627 O O . ALA A 1 80 ? 6.119 2.715 -11.529 1.00 53.97 80 ALA A O 1
ATOM 628 N N . TYR A 1 81 ? 6.939 3.288 -9.507 1.00 54.19 81 TYR A N 1
ATOM 629 C CA . TYR A 1 81 ? 5.689 3.751 -8.885 1.00 54.19 81 TYR A CA 1
ATOM 630 C C . TYR A 1 81 ? 5.747 5.239 -8.491 1.00 54.19 81 TYR A C 1
ATOM 632 O O . TYR A 1 81 ? 6.768 5.735 -7.968 1.00 54.19 81 TYR A O 1
#

Radius of gyration: 12.64 Å; chains: 1; bounding box: 26×23×40 Å

Foldseek 3Di:
DPPPDDQWDQDPNFIKGFLCNLCVVVVHDSVVVVVLQVCLVVVNDPQHADWDDPDPPGTIIHGPVSSVVSVVVCVVVVHDD